Protein AF-A0A7X1D4W6-F1 (afdb_monomer_lite)

Structure (mmCIF, N/CA/C/O backbone):
data_AF-A0A7X1D4W6-F1
#
_entry.id   AF-A0A7X1D4W6-F1
#
loop_
_atom_site.group_PDB
_atom_site.id
_atom_site.type_symbol
_atom_site.label_atom_id
_atom_site.label_alt_id
_atom_site.label_comp_id
_atom_site.label_asym_id
_atom_site.label_entity_id
_atom_site.label_seq_id
_atom_site.pdbx_PDB_ins_code
_atom_site.Cartn_x
_atom_site.Cartn_y
_atom_site.Cartn_z
_atom_site.occupancy
_atom_site.B_iso_or_equiv
_atom_site.auth_seq_id
_atom_site.auth_comp_id
_atom_site.auth_asym_id
_atom_site.auth_atom_id
_atom_site.pdbx_PDB_model_num
ATOM 1 N N . MET A 1 1 ? -18.055 -11.347 27.275 1.00 38.69 1 MET A N 1
ATOM 2 C CA . MET A 1 1 ? -17.395 -11.268 25.956 1.00 38.69 1 MET A CA 1
ATOM 3 C C . MET A 1 1 ? -17.337 -9.794 25.616 1.00 38.69 1 MET A C 1
ATOM 5 O O . MET A 1 1 ? -18.383 -9.168 25.646 1.00 38.69 1 MET A O 1
ATOM 9 N N . SER A 1 2 ? -16.148 -9.210 25.482 1.00 43.34 2 SER A N 1
ATOM 10 C CA . SER A 1 2 ? -16.005 -7.755 25.379 1.00 43.34 2 SER A CA 1
ATOM 11 C C . SER A 1 2 ? -16.528 -7.247 24.037 1.00 43.34 2 SER A C 1
ATOM 13 O O . SER A 1 2 ? -15.958 -7.570 22.997 1.00 43.34 2 SER A O 1
ATOM 15 N N . ASP A 1 3 ? -17.581 -6.432 24.088 1.00 50.53 3 ASP A N 1
ATOM 16 C CA . ASP A 1 3 ? -18.066 -5.572 23.010 1.00 50.53 3 ASP A CA 1
ATOM 17 C C . ASP A 1 3 ? -16.967 -4.598 22.563 1.00 50.53 3 ASP A C 1
ATOM 19 O O . ASP A 1 3 ? -16.928 -3.430 22.948 1.00 50.53 3 ASP A O 1
ATOM 23 N N . LYS A 1 4 ? -16.036 -5.063 21.728 1.00 52.28 4 LYS A N 1
ATOM 24 C CA . LYS A 1 4 ? -15.221 -4.162 20.919 1.00 52.28 4 LYS A CA 1
ATOM 25 C C . LYS A 1 4 ? -16.036 -3.810 19.683 1.00 52.28 4 LYS A C 1
ATOM 27 O O . LYS A 1 4 ? -15.892 -4.431 18.635 1.00 52.28 4 LYS A O 1
ATOM 32 N N . ARG A 1 5 ? -16.865 -2.768 19.793 1.00 54.12 5 ARG A N 1
ATOM 33 C CA . ARG A 1 5 ? -17.157 -1.908 18.640 1.00 54.12 5 ARG A CA 1
ATOM 34 C C . ARG A 1 5 ? -15.834 -1.251 18.237 1.00 54.12 5 ARG A C 1
ATOM 36 O O . ARG A 1 5 ? -15.558 -0.121 18.620 1.00 54.12 5 ARG A O 1
ATOM 43 N N . ALA A 1 6 ? -14.960 -2.000 17.572 1.00 56.69 6 ALA A N 1
ATOM 44 C CA . ALA A 1 6 ? -13.782 -1.433 16.945 1.00 56.69 6 ALA A CA 1
ATOM 45 C C . ALA A 1 6 ? -14.297 -0.664 15.728 1.00 5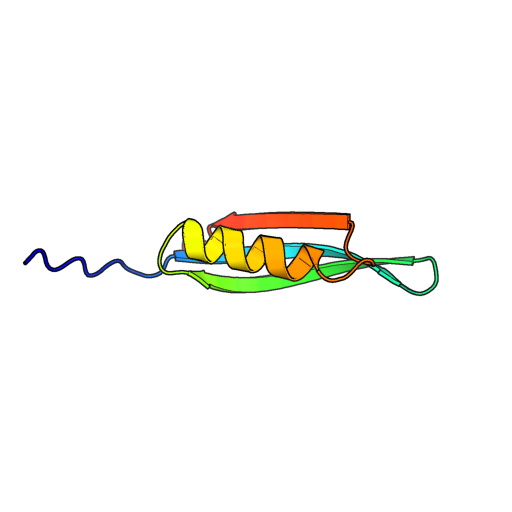6.69 6 ALA A C 1
ATOM 47 O O . ALA A 1 6 ? -14.712 -1.263 14.737 1.00 56.69 6 ALA A O 1
ATOM 48 N N . GLY A 1 7 ? -14.394 0.659 15.876 1.00 75.75 7 GLY A N 1
ATOM 49 C CA . GLY A 1 7 ? -14.628 1.551 14.751 1.00 75.75 7 GLY A CA 1
ATOM 50 C C . GLY A 1 7 ? -13.542 1.289 13.719 1.00 75.75 7 GLY A C 1
ATOM 51 O O . GLY A 1 7 ? -12.366 1.204 14.071 1.00 75.75 7 GLY A O 1
ATOM 52 N N . TYR A 1 8 ? -13.944 1.078 12.473 1.00 86.12 8 TYR A N 1
ATOM 53 C CA . TYR A 1 8 ? -12.986 0.974 11.386 1.00 86.12 8 TYR A CA 1
ATOM 54 C C . TYR A 1 8 ? -12.180 2.271 11.323 1.00 86.12 8 TYR A C 1
ATOM 56 O O . TYR A 1 8 ? -12.730 3.353 11.53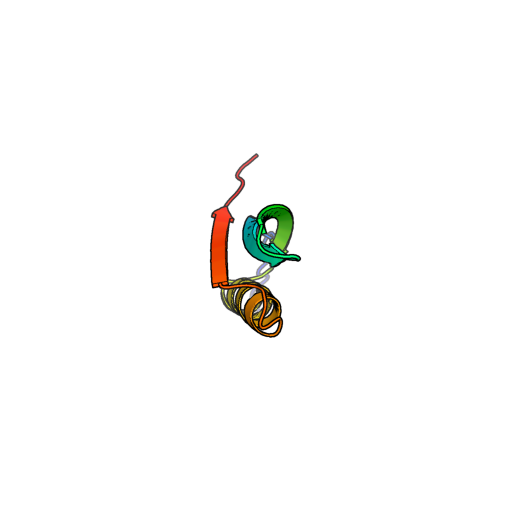3 1.00 86.12 8 TYR A O 1
ATOM 64 N N . LYS A 1 9 ? -10.893 2.156 11.016 1.00 91.81 9 LYS A N 1
ATOM 65 C CA . LYS A 1 9 ? -10.035 3.297 10.708 1.00 91.81 9 LYS A CA 1
ATOM 66 C C . LYS A 1 9 ? -9.919 3.431 9.203 1.00 91.81 9 LYS A C 1
ATOM 68 O O . LYS A 1 9 ? -9.725 2.428 8.517 1.00 91.81 9 LYS A O 1
ATOM 73 N N . VAL A 1 10 ? -10.045 4.645 8.686 1.00 94.19 10 VAL A N 1
ATOM 74 C CA . VAL A 1 10 ? -9.863 4.909 7.258 1.00 94.19 10 VAL A CA 1
ATOM 75 C C . VAL A 1 10 ? -8.404 5.266 7.022 1.00 94.19 10 VAL A C 1
ATOM 77 O O . VAL A 1 10 ? -7.848 6.117 7.709 1.00 94.19 10 VAL A O 1
ATOM 80 N N . TYR A 1 11 ? -7.776 4.602 6.059 1.00 96.12 11 TYR A N 1
ATOM 81 C CA . TYR A 1 11 ? -6.431 4.928 5.602 1.00 96.12 11 TYR A CA 1
ATOM 82 C C . TYR A 1 11 ? -6.471 5.351 4.144 1.00 96.12 11 TYR A C 1
ATOM 84 O O . TYR A 1 11 ? -7.093 4.679 3.320 1.00 96.12 11 TY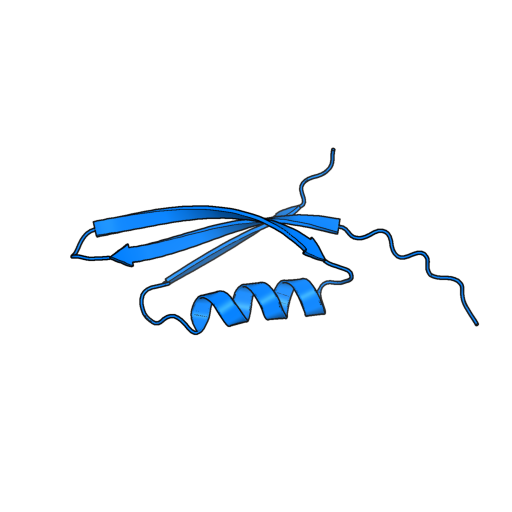R A O 1
ATOM 92 N N . LYS A 1 12 ? -5.738 6.411 3.813 1.00 97.44 12 LYS A N 1
ATOM 93 C CA . LYS A 1 12 ? -5.366 6.730 2.443 1.00 97.44 12 LYS A CA 1
ATOM 94 C C . LYS A 1 12 ? -4.122 5.932 2.088 1.00 97.44 12 LYS A C 1
ATOM 96 O O . LYS A 1 12 ? -3.040 6.148 2.633 1.00 97.44 12 LYS A O 1
ATOM 101 N N . ILE A 1 13 ? -4.287 4.997 1.167 1.00 97.94 13 ILE A N 1
ATOM 102 C CA . ILE A 1 13 ? -3.228 4.131 0.669 1.00 97.94 13 ILE A CA 1
ATOM 103 C C . ILE A 1 13 ? -2.747 4.724 -0.643 1.00 97.94 13 ILE A C 1
ATOM 105 O O . ILE A 1 13 ? -3.524 4.872 -1.578 1.00 97.94 13 ILE A O 1
ATOM 109 N N . THR A 1 14 ? -1.471 5.082 -0.703 1.00 98.31 14 THR A N 1
ATOM 110 C CA . THR A 1 14 ? -0.818 5.626 -1.896 1.00 98.31 14 THR A CA 1
ATOM 111 C C . THR A 1 14 ? 0.226 4.632 -2.373 1.00 98.31 14 THR A C 1
ATOM 113 O O . THR A 1 14 ? 1.015 4.141 -1.567 1.00 98.31 14 THR A O 1
ATOM 116 N N . TYR A 1 15 ? 0.260 4.345 -3.669 1.00 98.00 15 TYR A N 1
ATOM 117 C CA . TYR A 1 15 ? 1.249 3.448 -4.255 1.00 98.00 15 TYR A CA 1
ATOM 118 C C . TYR A 1 15 ? 1.879 4.045 -5.511 1.00 98.00 15 TYR A C 1
ATOM 120 O O . TYR A 1 15 ? 1.285 4.866 -6.211 1.00 98.00 15 TYR A O 1
ATOM 128 N N . LYS A 1 16 ? 3.123 3.640 -5.774 1.00 98.19 16 LYS A N 1
ATOM 129 C CA . LYS A 1 16 ? 3.881 3.998 -6.972 1.00 98.19 16 LYS A CA 1
ATOM 130 C C . LYS A 1 16 ? 4.186 2.744 -7.769 1.00 98.19 16 LYS A C 1
ATOM 132 O O . LYS A 1 16 ? 4.695 1.767 -7.211 1.00 98.19 16 LYS A O 1
ATOM 137 N N . GLN A 1 17 ? 3.938 2.813 -9.069 1.00 97.50 17 GLN A N 1
ATOM 138 C CA . GLN A 1 17 ? 4.172 1.716 -9.999 1.00 97.50 17 GLN A CA 1
ATOM 139 C C . GLN A 1 17 ? 4.908 2.175 -11.254 1.00 97.50 17 GLN A C 1
ATOM 141 O O . GLN A 1 17 ? 4.840 3.345 -11.635 1.00 97.50 17 GLN A O 1
ATOM 146 N N . ARG A 1 18 ? 5.631 1.253 -11.892 1.00 97.25 18 ARG A N 1
ATOM 147 C CA . ARG A 1 18 ? 6.242 1.467 -13.207 1.00 97.25 18 ARG A CA 1
ATOM 148 C C . ARG A 1 18 ? 5.312 0.949 -14.289 1.00 97.25 18 ARG A C 1
ATOM 150 O O . ARG A 1 18 ? 5.035 -0.242 -14.332 1.00 97.25 18 ARG A O 1
ATOM 157 N N . PHE A 1 19 ? 4.891 1.817 -15.195 1.00 93.25 19 PHE A N 1
ATOM 158 C CA . PHE A 1 19 ? 4.029 1.441 -16.307 1.00 93.25 19 PHE A CA 1
ATOM 159 C C . PHE A 1 19 ? 4.535 2.097 -17.588 1.00 93.25 19 PHE A C 1
ATOM 161 O O . PHE A 1 19 ? 4.727 3.306 -17.631 1.00 93.25 19 PHE A O 1
ATOM 168 N N . MET A 1 20 ? 4.817 1.291 -18.615 1.00 93.25 20 MET A N 1
ATOM 169 C CA . MET A 1 20 ? 5.328 1.759 -19.917 1.00 93.25 20 MET A CA 1
ATOM 170 C C . MET A 1 20 ? 6.557 2.693 -19.842 1.00 93.25 20 MET A C 1
ATOM 172 O O . MET A 1 20 ? 6.736 3.566 -20.683 1.00 93.25 20 MET A O 1
ATOM 176 N N . GLY A 1 21 ? 7.433 2.491 -18.853 1.00 93.00 21 GLY A N 1
ATOM 177 C CA . GLY A 1 21 ? 8.632 3.317 -18.652 1.00 93.00 21 GLY A CA 1
ATOM 178 C C . GLY A 1 21 ? 8.405 4.587 -17.826 1.00 93.00 21 GLY A C 1
ATOM 179 O O . GLY A 1 21 ? 9.371 5.272 -17.500 1.00 93.00 21 GLY A O 1
ATOM 180 N N . GLU A 1 22 ? 7.167 4.862 -17.422 1.00 95.50 22 GLU A N 1
ATOM 181 C CA . GLU A 1 22 ? 6.805 5.986 -16.563 1.00 95.50 22 GLU A CA 1
ATOM 182 C C . GLU A 1 22 ? 6.549 5.533 -15.122 1.00 95.50 22 GLU A C 1
ATOM 184 O O . GLU A 1 22 ? 6.240 4.368 -14.853 1.00 95.50 22 GLU A O 1
ATOM 189 N N . ILE A 1 23 ? 6.691 6.465 -14.176 1.00 97.31 23 ILE A N 1
ATOM 190 C CA . ILE A 1 23 ? 6.297 6.259 -12.780 1.00 97.31 23 ILE A CA 1
ATOM 191 C C . ILE A 1 23 ? 4.921 6.882 -12.590 1.00 97.31 23 ILE A C 1
ATOM 193 O O . ILE A 1 23 ? 4.774 8.101 -12.670 1.00 97.31 23 ILE A O 1
ATOM 197 N N . ILE A 1 24 ? 3.940 6.040 -12.286 1.00 97.06 24 ILE A N 1
ATOM 198 C CA . ILE A 1 24 ? 2.577 6.457 -11.968 1.00 97.06 24 ILE A CA 1
ATOM 199 C C . ILE A 1 24 ? 2.396 6.393 -10.455 1.00 97.06 24 ILE A C 1
ATOM 201 O O . ILE A 1 24 ? 2.889 5.472 -9.798 1.00 97.06 24 ILE A O 1
ATOM 205 N N . VAL A 1 25 ? 1.692 7.382 -9.911 1.00 97.75 25 VAL A N 1
ATOM 206 C CA . VAL A 1 25 ? 1.285 7.429 -8.507 1.00 97.75 25 VAL A CA 1
ATOM 207 C C . VAL A 1 25 ? -0.230 7.461 -8.455 1.00 97.75 25 VAL A C 1
ATOM 209 O O . VAL A 1 25 ? -0.840 8.278 -9.140 1.00 97.75 25 VAL A O 1
ATOM 212 N N . ASP A 1 26 ? -0.814 6.596 -7.637 1.00 97.19 26 ASP A N 1
ATOM 213 C CA . ASP A 1 26 ? -2.254 6.561 -7.407 1.00 97.19 26 ASP A CA 1
ATOM 214 C C . ASP A 1 26 ? -2.550 6.353 -5.916 1.00 97.19 26 ASP A C 1
ATOM 216 O O . ASP A 1 26 ? -1.676 5.942 -5.141 1.00 97.19 26 ASP A O 1
ATOM 220 N N . SER A 1 27 ? -3.767 6.688 -5.494 1.00 97.06 27 SER A N 1
ATOM 221 C CA . SER A 1 27 ? -4.196 6.541 -4.110 1.00 97.06 27 SER A CA 1
ATOM 222 C C . SER A 1 27 ? -5.679 6.234 -3.976 1.00 97.06 27 SER A C 1
ATOM 224 O O . SER A 1 27 ? -6.497 6.780 -4.710 1.00 97.06 27 SER A O 1
ATOM 226 N N . TYR A 1 28 ? -6.028 5.444 -2.966 1.00 96.81 28 TYR A N 1
ATOM 227 C CA . TYR A 1 28 ? -7.412 5.154 -2.608 1.00 96.81 28 TYR A CA 1
ATOM 228 C C . TYR A 1 28 ? -7.589 5.104 -1.092 1.00 96.81 28 TYR A C 1
ATOM 230 O O . TYR A 1 28 ? -6.649 4.829 -0.343 1.00 96.81 28 TYR A O 1
ATOM 238 N N . GLU A 1 29 ? -8.808 5.364 -0.635 1.00 95.88 29 GLU A N 1
ATOM 239 C CA . GLU A 1 29 ? -9.172 5.241 0.772 1.00 95.88 29 GLU A CA 1
ATOM 240 C C . GLU A 1 29 ? -9.724 3.852 1.069 1.00 95.88 29 GLU A C 1
ATOM 242 O O . GLU A 1 29 ? -10.464 3.265 0.274 1.00 95.88 29 GLU A O 1
ATOM 247 N N . ARG A 1 30 ? -9.365 3.313 2.234 1.00 93.94 30 ARG A N 1
ATOM 248 C CA . ARG A 1 30 ? -9.866 2.025 2.697 1.00 93.94 30 ARG A CA 1
ATOM 249 C C . ARG A 1 30 ? -10.086 2.020 4.198 1.00 93.94 30 ARG A C 1
ATOM 251 O O . ARG A 1 30 ? -9.186 2.335 4.971 1.00 93.94 30 ARG A O 1
ATOM 258 N N . ALA A 1 31 ? -11.278 1.589 4.595 1.00 94.25 31 ALA A N 1
ATOM 259 C CA . ALA A 1 31 ? -11.601 1.280 5.977 1.00 94.25 31 ALA A CA 1
ATOM 260 C C . ALA A 1 31 ? -11.013 -0.088 6.362 1.00 94.25 31 ALA A C 1
ATOM 262 O O . ALA A 1 31 ? -11.251 -1.078 5.669 1.00 94.25 31 ALA A O 1
ATOM 263 N N . VAL A 1 32 ? -10.269 -0.147 7.466 1.00 93.25 32 VAL A N 1
ATOM 264 C CA . VAL A 1 32 ? -9.672 -1.372 8.020 1.00 93.25 32 VAL A CA 1
ATOM 265 C C . VAL A 1 32 ? -10.071 -1.541 9.485 1.00 93.25 32 VAL A C 1
ATOM 267 O O . VAL A 1 32 ? -10.239 -0.563 10.217 1.00 93.25 32 VAL A O 1
ATOM 270 N N . LYS A 1 33 ? -10.255 -2.788 9.917 1.00 91.06 33 LYS A N 1
ATOM 271 C CA . LYS A 1 33 ? -10.650 -3.143 11.289 1.00 91.06 33 LYS A CA 1
ATOM 272 C C . LYS A 1 33 ? -9.486 -3.077 12.266 1.00 91.06 33 LYS A C 1
ATOM 274 O O . LYS A 1 33 ? -9.686 -2.767 13.439 1.00 91.06 33 LYS A O 1
ATOM 279 N N . ASP A 1 34 ? -8.298 -3.432 11.792 1.00 91.44 34 ASP A N 1
ATOM 280 C CA . ASP A 1 34 ? -7.078 -3.518 12.580 1.00 91.44 34 ASP A CA 1
ATOM 281 C C . ASP A 1 34 ? -5.822 -3.425 11.696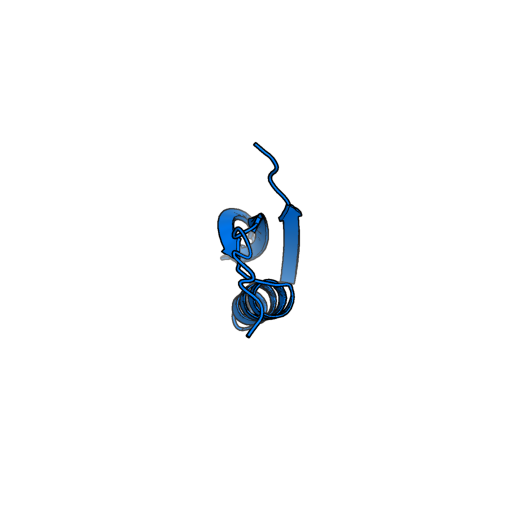 1.00 91.44 34 ASP A C 1
ATOM 283 O O . ASP A 1 34 ? -5.880 -3.424 10.462 1.00 91.44 34 ASP A O 1
ATOM 287 N N . ASP A 1 35 ? -4.665 -3.360 12.353 1.00 91.62 35 ASP A N 1
ATOM 288 C CA . ASP A 1 35 ? -3.358 -3.262 11.703 1.00 91.62 35 ASP A CA 1
ATOM 289 C C . ASP A 1 35 ? -3.018 -4.492 10.844 1.00 91.62 35 ASP A C 1
ATOM 291 O O . ASP A 1 35 ? -2.215 -4.386 9.915 1.00 91.62 35 ASP A O 1
ATOM 295 N N . ASN A 1 36 ? -3.596 -5.667 11.130 1.00 95.12 36 ASN A N 1
ATOM 296 C CA . ASN A 1 36 ? -3.354 -6.862 10.319 1.00 95.12 36 ASN A CA 1
ATOM 297 C C . ASN A 1 36 ? -4.056 -6.738 8.969 1.00 95.12 36 ASN A C 1
ATOM 299 O O . ASN A 1 36 ? -3.465 -7.079 7.945 1.00 95.12 36 ASN A O 1
ATOM 303 N N . GLU A 1 37 ? -5.282 -6.214 8.955 1.00 94.81 37 GLU A N 1
ATOM 304 C CA . GLU A 1 37 ? -5.985 -5.898 7.717 1.00 94.81 37 GLU A CA 1
ATOM 305 C C . GLU A 1 37 ? -5.222 -4.837 6.913 1.00 94.81 37 GLU A C 1
ATOM 307 O O . GLU A 1 37 ? -4.997 -5.038 5.722 1.00 94.81 37 GLU A O 1
ATOM 312 N N . LEU A 1 38 ? -4.715 -3.775 7.553 1.00 95.50 38 LEU A N 1
ATOM 313 C CA . LEU A 1 38 ? -3.876 -2.781 6.872 1.00 95.50 38 LEU A CA 1
ATOM 314 C C . LEU A 1 38 ? -2.631 -3.414 6.227 1.00 95.50 38 LEU A C 1
ATOM 316 O O . LEU A 1 38 ? -2.349 -3.174 5.051 1.00 95.50 38 LEU A O 1
ATOM 320 N N . ARG A 1 39 ? -1.904 -4.265 6.965 1.00 96.38 39 ARG A N 1
ATOM 321 C CA . ARG A 1 39 ? -0.726 -4.981 6.443 1.00 96.38 39 ARG A CA 1
ATOM 322 C C . ARG A 1 39 ? -1.074 -5.899 5.278 1.00 96.38 39 ARG A C 1
ATOM 324 O O . ARG A 1 39 ? -0.313 -5.949 4.318 1.00 96.38 39 ARG A O 1
ATOM 331 N N . ALA A 1 40 ? -2.205 -6.599 5.342 1.00 96.69 40 ALA A N 1
ATOM 332 C CA . ALA A 1 40 ? -2.658 -7.466 4.259 1.00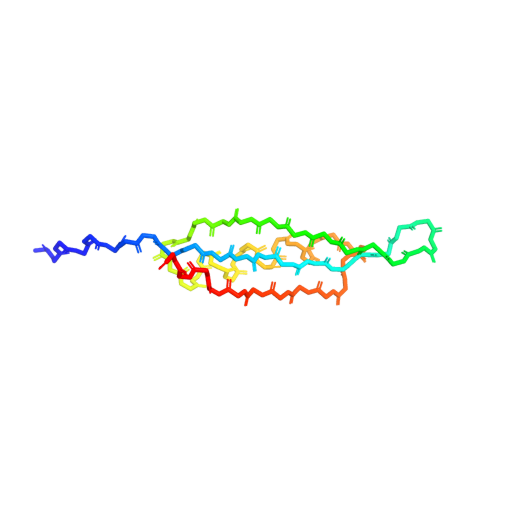 96.69 40 ALA A CA 1
ATOM 333 C C . ALA A 1 40 ? -2.938 -6.665 2.979 1.00 96.69 40 ALA A C 1
ATOM 335 O O . ALA A 1 40 ? -2.542 -7.084 1.896 1.00 96.69 40 ALA A O 1
ATOM 336 N N . VAL A 1 41 ? -3.552 -5.485 3.101 1.00 95.44 41 VAL A N 1
ATOM 337 C CA . VAL A 1 41 ? -3.809 -4.600 1.956 1.00 95.44 41 VAL A CA 1
ATOM 338 C C . VAL A 1 41 ? -2.513 -4.080 1.343 1.00 95.44 41 VAL A C 1
ATOM 340 O O . VAL A 1 41 ? -2.352 -4.122 0.126 1.00 95.44 41 VAL A O 1
ATOM 343 N N . VAL A 1 42 ? -1.579 -3.617 2.177 1.00 96.38 42 VAL A N 1
ATOM 344 C CA . VAL A 1 42 ? -0.267 -3.150 1.710 1.00 96.38 42 VAL A CA 1
ATOM 345 C C . VAL A 1 42 ? 0.503 -4.282 1.031 1.00 96.38 42 VAL A C 1
ATOM 347 O O . VAL A 1 42 ? 1.076 -4.071 -0.033 1.00 96.38 42 VAL A O 1
ATOM 350 N N . SER A 1 43 ? 0.485 -5.488 1.606 1.00 96.75 43 SER A N 1
ATOM 351 C CA . SER A 1 43 ? 1.141 -6.659 1.020 1.00 96.75 43 SER A CA 1
ATOM 352 C C . SER A 1 43 ? 0.545 -7.026 -0.337 1.00 96.75 43 SER A C 1
ATOM 354 O O . SER A 1 43 ? 1.302 -7.275 -1.265 1.00 96.75 43 SER A O 1
ATOM 356 N N . ALA A 1 44 ? -0.784 -6.998 -0.476 1.00 96.94 44 ALA A N 1
ATOM 357 C CA . ALA A 1 44 ? -1.458 -7.331 -1.730 1.00 96.94 44 ALA A CA 1
ATOM 358 C C . ALA A 1 44 ? -1.100 -6.371 -2.879 1.00 96.94 44 ALA A C 1
ATOM 360 O O . ALA A 1 44 ? -1.095 -6.772 -4.036 1.00 96.94 44 ALA A O 1
ATOM 361 N N . LEU A 1 45 ? -0.775 -5.106 -2.584 1.00 96.50 45 LEU A N 1
ATOM 362 C CA . LEU A 1 45 ? -0.286 -4.173 -3.606 1.00 96.50 45 LEU A CA 1
ATOM 363 C C . LEU A 1 45 ? 1.114 -4.540 -4.108 1.00 96.50 45 LEU A C 1
ATOM 365 O O . LEU A 1 45 ? 1.412 -4.316 -5.275 1.00 96.50 45 LEU A O 1
ATOM 369 N N . TYR A 1 46 ? 1.960 -5.116 -3.253 1.00 97.12 46 TYR A N 1
ATOM 370 C CA . TYR A 1 46 ? 3.288 -5.595 -3.642 1.00 97.12 46 TYR A CA 1
ATOM 371 C C . TYR A 1 46 ? 3.268 -6.933 -4.397 1.00 97.12 46 TYR A C 1
ATOM 373 O O . TYR A 1 46 ? 4.306 -7.329 -4.926 1.00 97.12 46 TYR A O 1
ATOM 381 N N . ASP A 1 47 ? 2.118 -7.611 -4.489 1.00 96.62 47 ASP A N 1
ATOM 382 C CA . ASP A 1 47 ? 1.965 -8.782 -5.363 1.00 96.62 47 ASP A CA 1
ATOM 383 C C . ASP A 1 47 ? 2.035 -8.389 -6.853 1.00 96.62 47 ASP A C 1
ATOM 385 O O . ASP A 1 47 ? 2.363 -9.226 -7.698 1.00 96.62 47 ASP A O 1
ATOM 389 N N . ASP A 1 48 ? 1.775 -7.117 -7.187 1.00 94.69 48 ASP A N 1
ATOM 390 C CA . ASP A 1 48 ? 2.060 -6.570 -8.512 1.00 94.69 48 ASP A CA 1
ATOM 391 C C . ASP A 1 48 ? 3.558 -6.212 -8.625 1.00 94.69 48 ASP A C 1
ATOM 393 O O . ASP A 1 48 ? 4.026 -5.290 -7.949 1.00 94.69 48 ASP A O 1
ATOM 397 N N . PRO A 1 49 ? 4.330 -6.870 -9.514 1.00 94.50 49 PRO A N 1
ATOM 398 C CA . PRO A 1 49 ? 5.761 -6.603 -9.680 1.00 94.50 49 PRO A CA 1
ATOM 399 C C . PRO A 1 49 ? 6.072 -5.188 -10.195 1.00 94.50 49 PRO A C 1
ATOM 401 O O . PRO A 1 49 ? 7.225 -4.750 -10.147 1.00 94.50 49 PRO A O 1
ATOM 404 N N . CYS A 1 50 ? 5.077 -4.473 -10.722 1.00 96.06 50 CYS A N 1
ATOM 405 C CA . CYS A 1 50 ? 5.216 -3.096 -11.174 1.00 96.06 50 CYS A CA 1
ATOM 406 C C . CYS A 1 50 ? 5.195 -2.110 -10.002 1.00 96.06 50 CYS A C 1
ATOM 408 O O . CYS A 1 50 ? 5.755 -1.016 -10.131 1.00 96.06 50 CYS A O 1
ATOM 410 N N . VAL A 1 51 ? 4.581 -2.477 -8.871 1.00 97.50 51 VAL A N 1
ATOM 411 C CA . VAL A 1 51 ? 4.505 -1.661 -7.656 1.00 97.50 51 VAL A CA 1
ATOM 412 C C . VAL A 1 51 ? 5.812 -1.775 -6.879 1.00 97.50 51 VAL A C 1
ATOM 414 O O . VAL A 1 51 ? 6.280 -2.857 -6.543 1.00 97.50 51 VAL A O 1
ATOM 417 N N . PHE A 1 52 ? 6.418 -0.632 -6.558 1.00 96.62 52 PHE A N 1
ATOM 418 C CA . PHE A 1 52 ? 7.714 -0.593 -5.864 1.00 96.62 52 PHE A CA 1
ATOM 419 C C . PHE A 1 52 ? 7.708 0.269 -4.598 1.00 96.62 52 PHE A C 1
ATOM 421 O O . PHE A 1 52 ? 8.695 0.309 -3.865 1.00 96.62 52 PHE A O 1
ATOM 428 N N . SER A 1 53 ? 6.615 0.976 -4.316 1.00 97.81 53 SER A N 1
ATOM 429 C CA . SER A 1 53 ? 6.468 1.794 -3.114 1.00 97.81 53 SER A CA 1
ATOM 430 C C . SER A 1 53 ? 4.997 1.893 -2.741 1.00 97.81 53 SER A C 1
ATOM 432 O O . SER A 1 53 ? 4.178 2.226 -3.592 1.00 97.81 53 SER A O 1
ATOM 434 N N . VAL A 1 54 ? 4.679 1.624 -1.477 1.00 97.94 54 VAL A N 1
ATOM 435 C CA . VAL A 1 54 ? 3.342 1.765 -0.899 1.00 97.94 54 VAL A CA 1
ATOM 436 C C . VAL A 1 54 ? 3.476 2.506 0.429 1.00 97.94 54 VAL A C 1
ATOM 438 O O . VAL A 1 54 ? 4.381 2.222 1.214 1.00 97.94 54 VAL A O 1
ATOM 441 N N . SER A 1 55 ? 2.587 3.458 0.686 1.00 97.12 55 SER A N 1
ATOM 442 C CA . SER A 1 55 ? 2.477 4.182 1.952 1.00 97.12 55 SER A CA 1
ATOM 443 C C . SER A 1 55 ? 1.017 4.290 2.372 1.00 97.12 55 SER A C 1
ATOM 445 O O . SER A 1 55 ? 0.135 4.423 1.526 1.00 97.12 55 SER A O 1
ATOM 447 N N . SER A 1 56 ? 0.768 4.283 3.675 1.00 96.25 56 SER A N 1
ATOM 448 C CA . SER A 1 56 ? -0.564 4.445 4.256 1.00 96.25 56 SER A CA 1
ATOM 449 C C . SER A 1 56 ? -0.561 5.581 5.269 1.00 96.25 56 SER A C 1
ATOM 451 O O . SER A 1 56 ? 0.313 5.621 6.135 1.00 96.25 56 SER A O 1
ATOM 453 N N . GLU A 1 57 ? -1.559 6.451 5.195 1.00 96.25 57 GLU A N 1
ATOM 454 C CA . GLU A 1 57 ? -1.791 7.544 6.141 1.00 96.25 57 GLU A CA 1
ATOM 455 C C . GLU A 1 57 ? -3.203 7.409 6.719 1.00 96.25 57 GLU A C 1
ATOM 457 O O . GLU A 1 57 ? -4.151 7.201 5.964 1.00 96.25 57 GLU A O 1
ATOM 462 N N . GLU A 1 58 ? -3.349 7.455 8.047 1.00 94.31 58 GLU A N 1
ATOM 463 C CA . GLU A 1 58 ? -4.669 7.431 8.693 1.00 94.31 58 GLU A CA 1
ATOM 464 C C . GLU A 1 58 ? -5.396 8.743 8.378 1.00 94.31 58 GLU A C 1
ATOM 466 O O . GLU A 1 58 ? -4.867 9.821 8.640 1.00 94.31 58 GLU A O 1
ATOM 471 N N . VAL A 1 59 ? -6.597 8.651 7.809 1.00 93.00 59 VAL A N 1
ATOM 472 C CA . VAL A 1 59 ? -7.458 9.803 7.538 1.00 93.00 59 VAL A CA 1
ATOM 473 C C . VAL A 1 59 ? -8.419 9.929 8.711 1.00 93.00 59 VAL A C 1
ATOM 475 O O . VAL A 1 59 ? -9.391 9.183 8.824 1.00 93.00 59 VAL A O 1
ATOM 478 N N . THR A 1 60 ? -8.116 10.846 9.622 1.00 76.12 60 THR A N 1
ATOM 479 C CA . THR A 1 60 ? -9.082 11.330 10.612 1.00 76.12 60 THR A CA 1
ATOM 480 C C . THR A 1 60 ? -9.955 12.393 9.956 1.00 76.12 60 THR A C 1
ATOM 482 O O . THR A 1 60 ? -9.413 13.402 9.502 1.00 76.12 60 THR A O 1
ATOM 485 N N . GLU A 1 61 ? -11.269 12.151 9.889 1.00 57.16 61 GLU A N 1
ATOM 486 C CA . GLU A 1 61 ? -12.269 13.196 9.592 1.00 57.16 61 GLU A CA 1
ATOM 487 C C 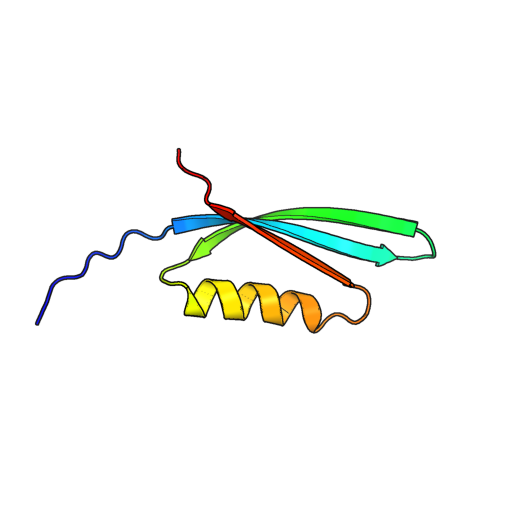. GLU A 1 61 ? -12.178 14.372 10.576 1.00 57.16 61 GLU A C 1
ATOM 489 O O . GLU A 1 61 ? -11.917 14.129 11.781 1.00 57.16 61 GLU A O 1
#

Secondary structure (DSSP, 8-state):
------PPEEEEEEEEEEETTEEEEEEEEEEESSHHHHHHHHHHHHTSTTEEEEEEEE---

pLDDT: mean 89.73, std 14.9, range [38.69, 98.31]

Radius of gyration: 14.06 Å; chains: 1; bounding box: 27×24×46 Å

Sequence (61 aa):
MSDKRAGYKVYKITYKQRFMGEIIVDSYERAVKDDNELRAVVSALYDDPCVFSVSSEEVTE

Organism: NCBI:txid1552123

Foldseek 3Di:
DDPPPQFWWKKWKKWWFQDPNDIDIDIDIDTDSDVVRVVVVQVVQVVPVRTDDMDIDTDDD